Protein AF-A0A0E3NQM2-F1 (afdb_monomer)

Foldseek 3Di:
DQDPVVRGDDQDWDKDWDWDDPPPDIDTPDMDTHGPVPDPDDPVNVVVVVVVVCVVVPDDDPDDDDDD

Solvent-accessible surface area (backbone atoms only — not comparable to full-atom values): 4562 Å² total; per-residue (Å²): 90,78,33,82,90,72,74,39,79,42,92,62,72,44,76,51,73,45,70,49,66,83,90,83,53,80,45,80,77,48,73,46,78,43,46,67,92,80,44,96,62,51,75,64,55,55,48,52,60,49,49,54,54,36,46,77,72,67,56,80,72,96,73,86,88,85,85,132

Structure (mmCIF, N/CA/C/O backbone):
data_AF-A0A0E3NQM2-F1
#
_entry.id   AF-A0A0E3NQM2-F1
#
loop_
_atom_site.group_PDB
_atom_site.id
_atom_site.type_symbol
_atom_site.label_atom_id
_atom_site.label_alt_id
_atom_site.label_comp_id
_atom_site.label_asym_id
_atom_site.label_entity_id
_atom_site.label_seq_id
_atom_site.pdbx_PDB_ins_code
_atom_site.Cartn_x
_atom_site.Cartn_y
_atom_site.Cartn_z
_atom_site.occupancy
_atom_site.B_iso_or_equiv
_atom_site.auth_seq_id
_atom_site.auth_comp_id
_atom_site.auth_asym_id
_atom_site.auth_atom_id
_atom_site.pdbx_PDB_model_num
ATOM 1 N N . MET A 1 1 ? 11.783 -8.885 -12.531 1.00 64.25 1 MET A N 1
ATOM 2 C CA . MET A 1 1 ? 11.415 -9.254 -11.135 1.00 64.25 1 MET A CA 1
ATOM 3 C C . MET A 1 1 ? 11.824 -10.704 -10.833 1.00 64.25 1 MET A C 1
ATOM 5 O O . MET A 1 1 ? 11.589 -11.560 -11.681 1.00 64.25 1 MET A O 1
ATOM 9 N N . TRP A 1 2 ? 12.429 -11.014 -9.676 1.00 63.88 2 TRP A N 1
ATOM 10 C CA . TRP A 1 2 ? 12.632 -12.412 -9.244 1.00 63.88 2 TRP A CA 1
ATOM 11 C C . TRP A 1 2 ? 11.307 -12.983 -8.735 1.00 63.88 2 TRP A C 1
ATOM 13 O O . TRP A 1 2 ? 10.720 -12.446 -7.801 1.00 63.88 2 TRP A O 1
ATOM 23 N N . SER A 1 3 ? 10.814 -14.059 -9.344 1.00 65.38 3 SER A N 1
ATOM 24 C CA . SER A 1 3 ? 9.643 -14.760 -8.823 1.00 65.38 3 SER A CA 1
ATOM 25 C C . SER A 1 3 ? 10.090 -15.864 -7.881 1.00 65.38 3 SER A C 1
ATOM 27 O O . SER A 1 3 ? 10.677 -16.845 -8.330 1.00 65.38 3 SER A O 1
ATOM 29 N N . GLY A 1 4 ? 9.741 -15.751 -6.597 1.00 70.00 4 GLY A N 1
ATOM 30 C CA . GLY A 1 4 ? 9.919 -16.845 -5.636 1.00 70.00 4 GLY A CA 1
ATOM 31 C C . GLY A 1 4 ? 9.140 -18.106 -6.030 1.00 70.00 4 GLY A C 1
ATOM 32 O O . GLY A 1 4 ? 9.624 -19.213 -5.847 1.00 70.00 4 GLY A O 1
ATOM 33 N N . LYS A 1 5 ? 7.977 -17.954 -6.681 1.00 71.62 5 LYS A N 1
ATOM 34 C CA . LYS A 1 5 ? 7.175 -19.085 -7.177 1.00 71.62 5 LYS A CA 1
ATOM 35 C C . LYS A 1 5 ? 7.855 -19.837 -8.323 1.00 71.62 5 LYS A C 1
ATOM 37 O O . LYS A 1 5 ? 7.800 -21.060 -8.373 1.00 71.62 5 LYS A O 1
ATOM 42 N N . HIS A 1 6 ? 8.449 -19.112 -9.270 1.00 72.81 6 HIS A N 1
ATOM 43 C CA . HIS A 1 6 ? 9.089 -19.711 -10.445 1.00 72.81 6 HIS A CA 1
ATOM 44 C C . HIS A 1 6 ? 10.604 -19.905 -10.288 1.00 72.81 6 HIS A C 1
ATOM 46 O O . HIS A 1 6 ? 11.224 -20.425 -11.212 1.00 72.81 6 HIS A O 1
ATOM 52 N N . HIS A 1 7 ?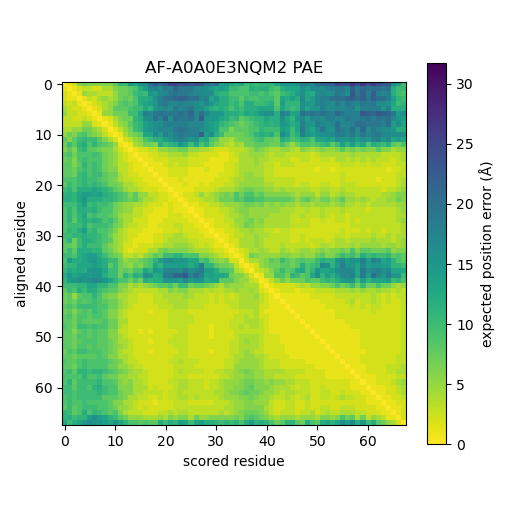 11.189 -19.469 -9.165 1.00 72.25 7 HIS A N 1
ATOM 53 C CA . HIS A 1 7 ? 12.634 -19.419 -8.903 1.00 72.25 7 HIS A CA 1
ATOM 54 C C . HIS A 1 7 ? 13.452 -18.886 -10.089 1.00 72.25 7 HIS A C 1
ATOM 56 O O . HIS A 1 7 ? 14.500 -19.423 -10.445 1.00 72.25 7 HIS A O 1
ATOM 62 N N . ARG A 1 8 ? 12.941 -17.843 -10.749 1.00 70.25 8 ARG A N 1
ATOM 63 C CA . ARG A 1 8 ? 13.609 -17.208 -11.889 1.00 70.25 8 ARG A CA 1
ATOM 64 C C . ARG A 1 8 ? 13.184 -15.762 -12.046 1.00 70.25 8 ARG A C 1
ATOM 66 O O . ARG A 1 8 ? 12.105 -15.366 -11.598 1.00 70.25 8 ARG A O 1
ATOM 73 N N . THR A 1 9 ? 13.990 -15.001 -12.778 1.00 67.62 9 THR A N 1
ATOM 74 C CA . THR A 1 9 ? 13.579 -13.691 -13.275 1.00 67.62 9 THR A CA 1
ATOM 75 C C . THR A 1 9 ? 12.463 -13.863 -14.301 1.00 67.62 9 THR A C 1
ATOM 77 O O . THR A 1 9 ? 12.612 -14.562 -15.307 1.00 67.62 9 THR A O 1
ATOM 80 N N . VAL A 1 10 ? 11.327 -13.233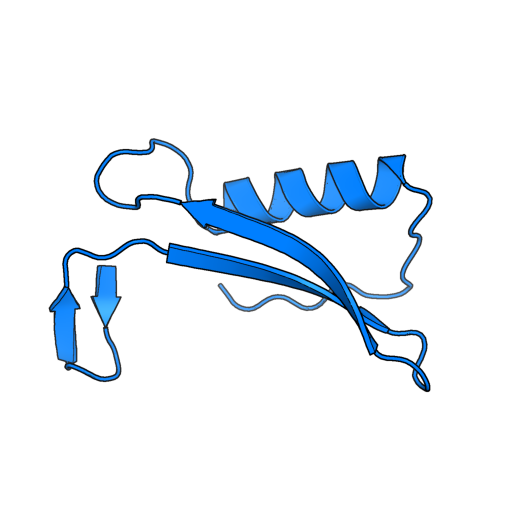 -14.032 1.00 65.94 10 VAL A N 1
ATOM 81 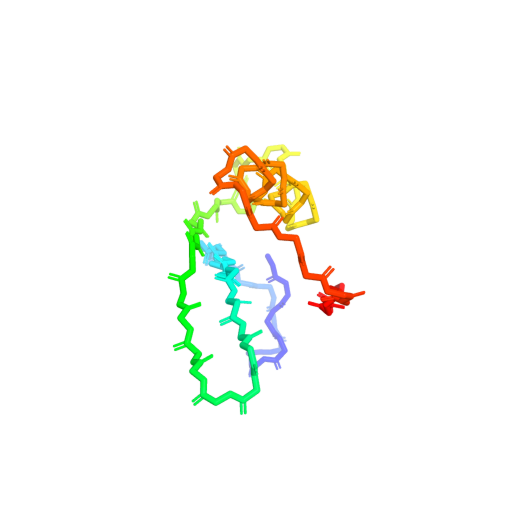C CA . VAL A 1 10 ? 10.200 -13.109 -14.958 1.00 65.94 10 VAL A CA 1
ATOM 82 C C . VAL A 1 10 ? 10.021 -11.643 -15.316 1.00 65.94 10 VAL A C 1
ATOM 84 O O . VAL A 1 10 ? 10.116 -10.764 -14.452 1.00 65.94 10 VAL A O 1
ATOM 87 N N . LYS A 1 11 ? 9.769 -11.415 -16.607 1.00 63.12 11 LYS A N 1
ATOM 88 C CA . LYS A 1 11 ? 9.197 -10.168 -17.105 1.00 63.12 11 LYS A CA 1
ATOM 89 C C . LYS A 1 11 ? 7.711 -10.197 -16.791 1.00 63.12 11 LYS A C 1
ATOM 91 O O . LYS A 1 11 ? 7.031 -11.158 -17.155 1.00 63.12 11 LYS A O 1
ATOM 96 N N . GLY A 1 12 ? 7.231 -9.202 -16.067 1.00 64.69 12 GLY A N 1
ATOM 97 C CA . GLY A 1 12 ? 5.849 -9.164 -15.623 1.00 64.69 12 GLY A CA 1
ATOM 98 C C . GLY A 1 12 ? 5.484 -7.806 -15.053 1.00 64.69 12 GLY A C 1
ATOM 99 O O . GLY A 1 12 ? 6.324 -7.126 -14.469 1.00 64.69 12 GLY A O 1
ATOM 100 N N . MET A 1 13 ? 4.214 -7.449 -15.221 1.00 74.06 13 MET A N 1
ATOM 101 C CA . MET A 1 13 ? 3.615 -6.287 -14.577 1.00 74.06 13 MET A CA 1
ATOM 102 C C . MET A 1 13 ? 3.458 -6.580 -13.081 1.00 74.06 13 MET A C 1
ATOM 104 O O . MET A 1 13 ? 2.923 -7.623 -12.698 1.00 74.06 13 MET A O 1
ATOM 108 N N . GLY A 1 14 ? 3.961 -5.682 -12.242 1.00 79.81 14 GLY A N 1
ATOM 109 C CA . GLY A 1 14 ? 3.722 -5.688 -10.807 1.00 79.81 14 GLY A CA 1
ATOM 110 C C . GLY A 1 14 ? 2.322 -5.169 -10.494 1.00 79.81 14 GLY A C 1
ATOM 111 O O . GLY A 1 14 ? 1.795 -4.315 -11.201 1.00 79.81 14 GLY A O 1
ATOM 112 N N . LEU A 1 15 ? 1.724 -5.688 -9.425 1.00 86.19 15 LEU A N 1
ATOM 113 C CA . LEU A 1 15 ? 0.485 -5.175 -8.849 1.00 86.19 15 LEU A CA 1
ATOM 114 C C . LEU A 1 15 ? 0.743 -4.885 -7.374 1.00 86.19 15 LEU A C 1
ATOM 116 O O . LEU A 1 15 ? 1.166 -5.774 -6.635 1.00 86.19 15 LEU A O 1
ATOM 120 N N . VAL A 1 16 ? 0.460 -3.660 -6.948 1.00 88.44 16 VAL A N 1
ATOM 121 C CA . VAL A 1 16 ? 0.388 -3.285 -5.534 1.00 88.44 16 VAL A CA 1
ATOM 122 C C . VAL A 1 16 ? -1.045 -2.881 -5.216 1.00 88.44 16 VAL A C 1
ATOM 124 O O . VAL A 1 16 ? -1.717 -2.241 -6.020 1.00 88.44 16 VAL A O 1
ATOM 127 N N . THR A 1 17 ? -1.553 -3.314 -4.068 1.00 92.81 17 THR A N 1
ATOM 128 C CA . THR A 1 17 ? -2.904 -2.989 -3.600 1.00 92.81 17 THR A CA 1
ATOM 129 C C . THR A 1 17 ? -2.805 -2.464 -2.179 1.00 92.81 17 THR A C 1
ATOM 131 O O . THR A 1 17 ? -2.186 -3.107 -1.334 1.00 92.81 17 THR A O 1
ATOM 134 N N . LEU A 1 18 ? -3.418 -1.312 -1.922 1.00 94.50 18 LEU A N 1
ATOM 135 C CA . LEU A 1 18 ? -3.557 -0.744 -0.591 1.00 94.50 18 LEU A CA 1
ATOM 136 C C . LEU A 1 18 ? -4.940 -1.097 -0.057 1.00 94.50 18 LEU A C 1
ATOM 138 O O . LEU A 1 18 ? -5.970 -0.810 -0.676 1.00 94.50 18 LEU A O 1
ATOM 142 N N . VAL A 1 19 ? -4.945 -1.739 1.102 1.00 95.38 19 VAL A N 1
ATOM 143 C CA . VAL A 1 19 ? -6.149 -2.209 1.777 1.00 95.38 19 VAL A CA 1
ATOM 144 C C . VAL A 1 19 ? -6.238 -1.516 3.125 1.00 95.38 19 VAL A C 1
ATOM 146 O O . VAL A 1 19 ? -5.259 -1.464 3.865 1.00 95.38 19 VAL A O 1
ATOM 149 N N . TRP A 1 20 ? -7.422 -1.005 3.443 1.00 95.50 20 TRP A N 1
ATOM 150 C CA . TRP A 1 20 ? -7.721 -0.410 4.736 1.00 95.50 20 TRP A CA 1
ATOM 151 C C . TRP A 1 20 ? -8.707 -1.279 5.515 1.00 95.50 20 TRP A C 1
ATOM 153 O O . TRP A 1 20 ? -9.590 -1.922 4.939 1.00 95.50 20 TRP A O 1
ATOM 163 N N . THR A 1 21 ? -8.556 -1.284 6.839 1.00 93.81 21 THR A N 1
ATOM 164 C CA . THR A 1 21 ? -9.458 -1.974 7.758 1.00 93.81 21 THR A CA 1
ATOM 165 C C . THR A 1 21 ? -9.655 -1.188 9.047 1.00 93.81 21 THR A C 1
ATOM 167 O O . THR A 1 21 ? -8.739 -0.521 9.520 1.00 93.81 21 THR A O 1
ATOM 170 N N . ASN A 1 22 ? -10.845 -1.312 9.636 1.00 92.12 22 ASN A N 1
ATOM 171 C CA . ASN A 1 22 ? -11.158 -0.844 10.992 1.00 92.12 22 ASN A CA 1
ATOM 172 C C . ASN A 1 22 ? -11.317 -1.999 11.999 1.00 92.12 22 ASN A C 1
ATOM 174 O O . ASN A 1 22 ? -11.943 -1.832 13.043 1.00 92.12 22 ASN A O 1
ATOM 178 N N . GLY A 1 23 ? -10.842 -3.198 11.652 1.00 90.94 23 GLY A N 1
ATOM 179 C CA . GLY A 1 23 ? -10.984 -4.413 12.461 1.00 90.94 23 GLY A CA 1
ATOM 180 C C . GLY A 1 23 ? -12.273 -5.205 12.216 1.00 90.94 23 GLY A C 1
ATOM 181 O O . GLY A 1 23 ? -12.332 -6.375 12.581 1.00 90.94 23 GLY A O 1
ATOM 182 N N . THR A 1 24 ? -13.279 -4.626 11.551 1.00 93.62 24 THR A N 1
ATOM 183 C CA . THR A 1 24 ? -14.524 -5.336 11.175 1.00 93.62 24 THR A CA 1
ATOM 184 C C . THR A 1 24 ? -14.752 -5.385 9.672 1.00 93.62 24 THR A C 1
ATOM 186 O O . THR A 1 24 ? -15.304 -6.353 9.156 1.00 93.62 24 THR A O 1
ATOM 189 N N . THR A 1 25 ? -14.317 -4.347 8.962 1.00 92.94 25 THR A N 1
ATOM 190 C CA . THR A 1 25 ? -14.504 -4.188 7.523 1.00 92.94 25 THR A CA 1
ATOM 191 C C . THR A 1 25 ? -13.1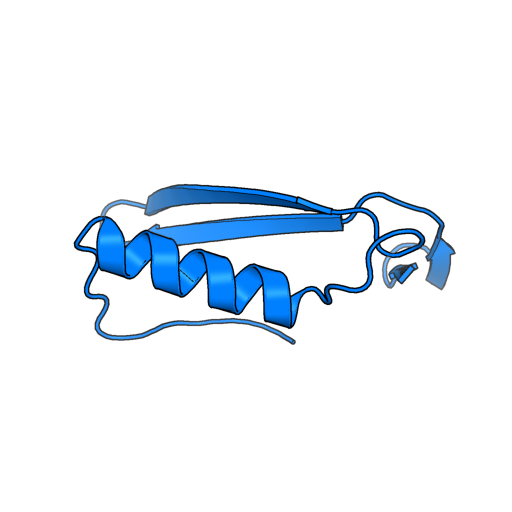51 -4.054 6.859 1.00 92.94 25 THR A C 1
ATOM 193 O O . THR A 1 25 ? -12.301 -3.321 7.351 1.00 92.94 25 THR A O 1
ATOM 196 N N . VAL A 1 26 ? -12.974 -4.734 5.729 1.00 94.62 26 VAL A N 1
ATOM 197 C CA . VAL A 1 26 ? -11.760 -4.678 4.915 1.00 94.62 26 VAL A CA 1
ATOM 198 C C . VAL A 1 26 ? -12.145 -4.188 3.526 1.00 94.62 26 VAL A C 1
ATOM 200 O O . VAL A 1 26 ? -12.996 -4.797 2.879 1.00 94.62 26 VAL A O 1
ATOM 203 N N . ILE A 1 27 ? -11.532 -3.096 3.069 1.00 93.62 27 ILE A N 1
ATOM 204 C CA . ILE A 1 27 ? -11.776 -2.527 1.738 1.00 93.62 27 ILE A CA 1
ATOM 205 C C . ILE A 1 27 ? -10.462 -2.215 1.026 1.00 93.62 27 ILE A C 1
ATOM 207 O O . ILE A 1 27 ? -9.522 -1.688 1.618 1.00 93.62 27 ILE A O 1
ATOM 211 N N . SER A 1 28 ? -10.396 -2.521 -0.268 1.00 94.31 28 SER A N 1
ATOM 212 C CA . SER A 1 28 ? -9.328 -2.033 -1.140 1.00 94.31 28 SER A CA 1
ATOM 213 C C . SER A 1 28 ? -9.561 -0.555 -1.435 1.00 94.31 28 SER A C 1
ATOM 215 O O . SER A 1 28 ? -10.615 -0.201 -1.965 1.00 94.31 28 SER A O 1
ATOM 217 N N . ILE A 1 29 ? -8.590 0.293 -1.111 1.00 94.69 29 ILE A N 1
ATOM 218 C CA . ILE A 1 29 ? -8.715 1.747 -1.274 1.00 94.69 29 ILE A CA 1
ATOM 219 C C . ILE A 1 29 ? -7.902 2.275 -2.455 1.00 94.69 29 ILE A C 1
ATOM 221 O O . ILE A 1 29 ? -8.243 3.320 -3.007 1.00 94.69 29 ILE A O 1
ATOM 225 N N . ASP A 1 30 ? -6.869 1.551 -2.886 1.00 94.31 30 ASP A N 1
ATOM 226 C CA . ASP A 1 30 ? -6.112 1.878 -4.095 1.00 94.31 30 ASP A CA 1
ATOM 227 C C . ASP A 1 30 ? -5.430 0.619 -4.662 1.00 94.31 30 ASP A C 1
ATOM 229 O O . ASP A 1 30 ? -5.116 -0.319 -3.925 1.00 94.31 30 ASP A O 1
ATOM 233 N N . PHE A 1 31 ? -5.196 0.587 -5.971 1.00 92.00 31 PHE A N 1
ATOM 234 C CA . PHE A 1 31 ? -4.386 -0.432 -6.631 1.00 92.00 31 PHE A CA 1
ATOM 235 C C . PHE A 1 31 ? -3.586 0.193 -7.771 1.00 92.00 31 PHE A C 1
ATOM 237 O O . PHE A 1 31 ? -4.061 1.086 -8.471 1.00 92.00 31 PHE A O 1
ATOM 244 N N . ARG A 1 32 ? -2.367 -0.299 -7.986 1.00 89.12 32 ARG A N 1
ATOM 245 C CA . ARG A 1 32 ? -1.513 0.141 -9.089 1.00 89.12 32 ARG A CA 1
ATOM 246 C C . ARG A 1 32 ? -0.908 -1.045 -9.795 1.00 89.12 32 ARG A C 1
ATOM 248 O O . ARG A 1 32 ? -0.322 -1.923 -9.164 1.00 89.12 32 ARG A O 1
ATOM 255 N N . ILE A 1 33 ? -1.044 -1.031 -11.110 1.00 85.69 33 ILE A N 1
ATOM 256 C CA . ILE A 1 33 ? -0.300 -1.905 -12.002 1.00 85.69 33 ILE A CA 1
ATOM 257 C C . ILE A 1 33 ? 0.903 -1.093 -12.464 1.00 85.69 33 ILE A C 1
ATOM 259 O O . ILE A 1 33 ? 0.720 0.027 -12.931 1.00 85.69 33 ILE A O 1
ATOM 263 N N . TYR A 1 34 ? 2.102 -1.636 -12.308 1.00 79.06 34 TYR A N 1
ATOM 264 C CA . TYR A 1 34 ? 3.336 -0.957 -12.688 1.00 79.06 34 TYR A CA 1
ATOM 265 C C . TYR A 1 34 ? 4.251 -1.907 -13.448 1.00 79.06 34 TYR A C 1
ATOM 267 O O . TYR A 1 34 ? 4.284 -3.113 -13.176 1.00 79.06 34 TYR A O 1
ATOM 275 N N . ASN A 1 35 ? 4.989 -1.387 -14.425 1.00 77.06 35 ASN A N 1
ATOM 276 C CA . ASN A 1 35 ? 5.948 -2.190 -15.172 1.00 77.06 35 ASN A CA 1
ATOM 277 C C . ASN A 1 35 ? 7.350 -2.036 -14.580 1.00 77.06 35 ASN A C 1
ATOM 279 O O . ASN A 1 35 ? 7.993 -1.011 -14.758 1.00 77.06 35 ASN A O 1
ATOM 283 N N . ILE A 1 36 ? 7.852 -3.081 -13.921 1.00 67.75 36 ILE A N 1
ATOM 284 C CA . ILE A 1 36 ? 9.180 -3.050 -13.290 1.00 67.75 36 ILE A CA 1
ATOM 285 C C . ILE A 1 36 ? 10.327 -2.877 -14.288 1.00 67.75 36 ILE A C 1
ATOM 287 O O . ILE A 1 36 ? 11.399 -2.426 -13.899 1.00 67.75 36 ILE A O 1
ATOM 291 N N . ASP A 1 37 ? 10.123 -3.289 -15.540 1.00 66.94 37 ASP A N 1
ATOM 292 C CA . ASP A 1 37 ? 11.171 -3.272 -16.560 1.00 66.94 37 ASP A CA 1
ATOM 293 C C . ASP A 1 37 ? 11.202 -1.938 -17.341 1.00 66.94 37 ASP A C 1
ATOM 295 O O . ASP A 1 37 ? 12.155 -1.698 -18.078 1.00 66.94 37 ASP A O 1
ATOM 299 N N . GLU A 1 38 ? 10.174 -1.090 -17.202 1.00 67.25 38 GLU A N 1
ATOM 300 C CA . GLU A 1 38 ? 10.009 0.156 -17.974 1.00 67.25 38 GLU A CA 1
ATOM 301 C C . GLU A 1 38 ? 9.791 1.409 -17.109 1.00 67.25 38 GLU A C 1
ATOM 303 O O . GLU A 1 38 ? 9.936 2.517 -17.621 1.00 67.25 38 GLU A O 1
ATOM 308 N N . GLU A 1 39 ? 9.452 1.271 -15.823 1.00 67.06 39 GLU A N 1
ATOM 309 C CA . GLU A 1 39 ? 9.255 2.405 -14.914 1.00 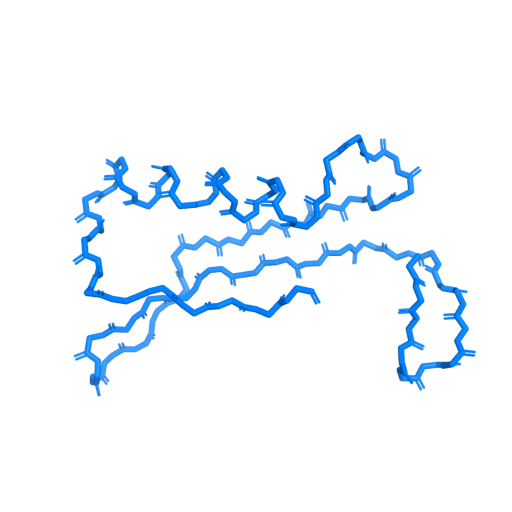67.06 39 GLU A CA 1
ATOM 310 C C . GLU A 1 39 ? 10.442 2.616 -13.969 1.00 67.06 39 GLU A C 1
ATOM 312 O O . GLU A 1 39 ? 10.930 1.684 -13.333 1.00 67.06 39 GLU A O 1
ATOM 317 N N . ASP A 1 40 ? 10.820 3.884 -13.787 1.00 72.88 40 ASP A N 1
ATOM 318 C CA . ASP A 1 40 ? 11.834 4.317 -12.814 1.00 72.88 40 ASP A CA 1
ATOM 319 C C . ASP A 1 40 ? 11.339 4.266 -11.353 1.00 72.88 40 ASP A C 1
ATOM 321 O O . ASP A 1 40 ? 12.104 4.530 -10.426 1.00 72.88 40 ASP A O 1
ATOM 325 N N . LYS A 1 41 ? 10.056 3.947 -11.129 1.00 79.56 41 LYS A N 1
ATOM 326 C CA . LYS A 1 41 ? 9.450 3.862 -9.795 1.00 79.56 41 LYS A CA 1
ATOM 327 C C . LYS A 1 41 ? 9.467 2.434 -9.261 1.00 79.56 41 LYS A C 1
ATOM 329 O O . LYS A 1 41 ? 8.975 1.494 -9.886 1.00 79.56 41 LYS A O 1
ATOM 334 N N . THR A 1 42 ? 9.975 2.277 -8.046 1.00 83.56 42 THR A N 1
ATOM 335 C CA . THR A 1 42 ? 9.967 1.012 -7.311 1.00 83.56 42 THR A CA 1
ATOM 336 C C . THR A 1 42 ? 8.598 0.730 -6.683 1.00 83.56 42 THR A C 1
ATOM 338 O O . THR A 1 42 ? 7.732 1.600 -6.580 1.00 83.56 42 THR A O 1
ATOM 341 N N . LYS A 1 43 ? 8.400 -0.501 -6.187 1.00 82.38 43 LYS A N 1
ATOM 342 C CA . LYS A 1 43 ? 7.217 -0.874 -5.383 1.00 82.38 43 LYS A CA 1
ATOM 343 C C . LYS A 1 43 ? 7.018 0.072 -4.191 1.00 82.38 43 LYS A C 1
ATOM 345 O O . LYS A 1 43 ? 5.885 0.392 -3.850 1.00 82.38 43 LYS A O 1
ATOM 350 N N . ASN A 1 44 ? 8.120 0.508 -3.580 1.00 87.19 44 ASN A N 1
ATOM 351 C CA . ASN A 1 44 ? 8.104 1.374 -2.407 1.00 87.19 44 ASN A CA 1
ATOM 352 C C . ASN A 1 44 ? 7.704 2.804 -2.778 1.00 87.19 44 ASN A C 1
ATOM 354 O O . ASN A 1 44 ? 6.925 3.409 -2.051 1.00 87.19 44 ASN A O 1
ATOM 358 N N . ASP A 1 45 ? 8.154 3.305 -3.931 1.00 89.56 45 ASP A N 1
ATOM 359 C CA . ASP A 1 45 ? 7.730 4.619 -4.437 1.00 89.56 45 ASP A CA 1
ATOM 360 C C . ASP A 1 45 ? 6.228 4.626 -4.730 1.00 89.56 45 ASP A C 1
ATOM 362 O O . ASP A 1 45 ? 5.501 5.529 -4.322 1.00 89.56 45 ASP A O 1
ATOM 366 N N . HIS A 1 46 ? 5.734 3.561 -5.370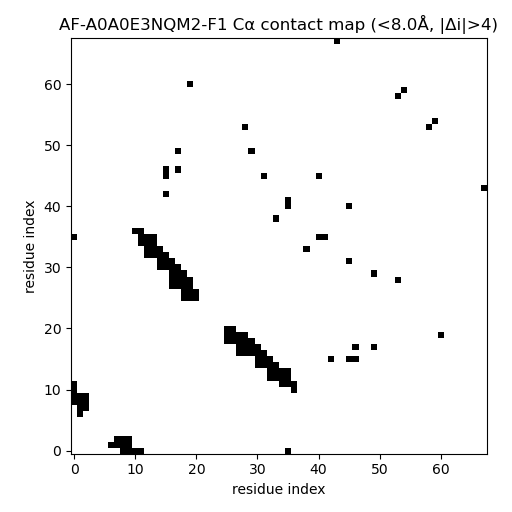 1.00 89.38 46 HIS A N 1
ATOM 367 C CA . HIS A 1 46 ? 4.300 3.389 -5.592 1.00 89.38 46 HIS A CA 1
ATOM 368 C C . HIS A 1 46 ? 3.519 3.307 -4.283 1.00 89.38 46 HIS A C 1
ATOM 370 O O . HIS A 1 46 ? 2.442 3.885 -4.194 1.00 89.38 46 HIS A O 1
ATOM 376 N N . PHE A 1 47 ? 4.051 2.615 -3.276 1.00 90.75 47 PHE A N 1
ATOM 377 C CA . PHE A 1 47 ? 3.427 2.514 -1.962 1.00 90.75 47 PHE A CA 1
ATOM 378 C C . PHE A 1 47 ? 3.340 3.870 -1.248 1.00 90.75 47 PHE A C 1
ATOM 380 O O . PHE A 1 47 ? 2.265 4.214 -0.763 1.00 90.75 47 PHE A O 1
ATOM 387 N N . LEU A 1 48 ? 4.417 4.662 -1.238 1.00 92.50 48 LEU A N 1
ATOM 388 C CA . LEU A 1 48 ? 4.419 6.007 -0.647 1.00 92.50 48 LEU A CA 1
ATOM 389 C C . LEU A 1 48 ? 3.387 6.914 -1.322 1.00 92.50 48 LEU A C 1
ATOM 391 O O . LEU A 1 48 ? 2.512 7.452 -0.651 1.00 92.50 48 LEU A O 1
ATOM 395 N N . ASP A 1 49 ? 3.381 6.960 -2.655 1.00 93.69 49 ASP A N 1
ATOM 396 C CA . ASP A 1 49 ? 2.384 7.733 -3.396 1.00 93.69 49 ASP A CA 1
ATOM 397 C C . ASP A 1 49 ? 0.932 7.261 -3.113 1.00 93.69 49 ASP A C 1
ATOM 399 O O . ASP A 1 49 ? -0.029 7.990 -3.370 1.00 93.69 49 ASP A O 1
ATOM 403 N N . MET A 1 50 ? 0.717 5.988 -2.743 1.00 94.56 50 MET A N 1
ATOM 404 C CA . MET A 1 50 ? -0.613 5.475 -2.371 1.00 94.56 50 MET A CA 1
ATOM 405 C C . MET A 1 50 ? -1.018 5.936 -0.971 1.00 94.56 50 MET A C 1
ATOM 407 O O . MET A 1 50 ? -2.208 6.159 -0.746 1.00 94.56 50 MET A O 1
ATOM 411 N N . LEU A 1 51 ? -0.060 6.098 -0.054 1.00 94.94 51 LEU A N 1
ATOM 412 C CA . LEU A 1 51 ? -0.313 6.662 1.271 1.00 94.94 51 LEU A CA 1
ATOM 413 C C . LEU A 1 51 ? -0.680 8.142 1.181 1.00 94.94 51 LEU A C 1
ATOM 415 O O . LEU A 1 51 ? -1.689 8.521 1.768 1.00 94.94 51 LEU A O 1
ATOM 419 N N . ASP A 1 52 ? 0.034 8.926 0.370 1.00 95.69 52 ASP A N 1
ATOM 420 C CA . ASP A 1 52 ? -0.287 10.346 0.153 1.00 95.69 52 ASP A CA 1
ATOM 421 C C . ASP A 1 52 ? -1.732 10.507 -0.347 1.00 95.69 52 ASP A C 1
ATOM 423 O O . ASP A 1 52 ? -2.532 11.260 0.205 1.00 95.69 52 ASP A O 1
ATOM 427 N N . LYS A 1 53 ? -2.132 9.695 -1.336 1.00 95.62 53 LYS A N 1
ATOM 428 C CA . 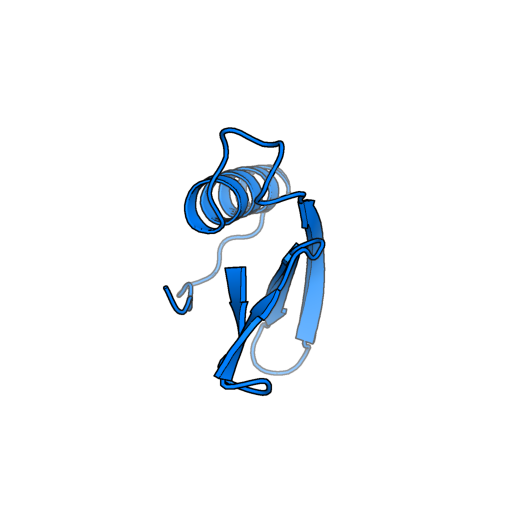LYS A 1 53 ? -3.519 9.676 -1.834 1.00 95.62 53 LYS A CA 1
ATOM 429 C C . LYS A 1 53 ? -4.532 9.216 -0.789 1.00 95.62 53 LYS A C 1
ATOM 431 O O . LYS A 1 53 ? -5.693 9.620 -0.851 1.00 95.62 53 LYS A O 1
ATOM 436 N N . ALA A 1 54 ? -4.155 8.312 0.111 1.00 95.12 54 ALA A N 1
ATOM 437 C CA . ALA A 1 54 ? -5.035 7.872 1.186 1.00 95.12 54 ALA A CA 1
ATOM 438 C C . ALA A 1 54 ? -5.238 9.000 2.211 1.00 95.12 54 ALA A C 1
ATOM 440 O O . ALA A 1 54 ? -6.376 9.252 2.610 1.00 95.12 54 ALA A O 1
ATOM 441 N N . GLU A 1 55 ? -4.178 9.722 2.567 1.00 95.62 55 GLU A N 1
ATOM 442 C CA . GLU A 1 55 ? -4.246 10.897 3.439 1.00 95.62 55 GLU A CA 1
ATOM 443 C C . GLU A 1 55 ? -5.106 12.008 2.817 1.00 95.62 55 GLU A C 1
ATOM 445 O O . GLU A 1 55 ? -6.031 12.500 3.463 1.00 95.62 55 GLU A O 1
ATOM 450 N N . GLU A 1 56 ? -4.909 12.319 1.529 1.00 96.81 56 GLU A N 1
ATOM 451 C CA . GL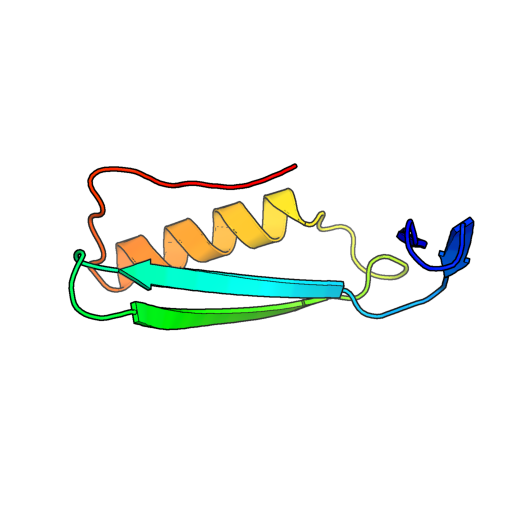U A 1 56 ? -5.746 13.274 0.780 1.00 96.81 56 GLU A CA 1
ATOM 452 C C . GLU A 1 56 ? -7.239 12.898 0.793 1.00 96.81 56 GLU A C 1
ATOM 454 O O . GLU A 1 56 ? -8.115 13.764 0.776 1.00 96.81 56 GLU A O 1
ATOM 459 N N . ARG A 1 57 ? -7.547 11.595 0.837 1.00 95.12 57 ARG A N 1
ATOM 460 C CA . ARG A 1 57 ? -8.918 11.062 0.931 1.00 95.12 57 ARG A CA 1
ATOM 461 C C . ARG A 1 57 ? -9.452 11.006 2.367 1.00 95.12 57 ARG A C 1
ATOM 463 O O . ARG A 1 57 ? -10.594 10.590 2.562 1.00 95.12 57 ARG A O 1
ATOM 470 N N . GLY A 1 58 ? -8.661 11.417 3.356 1.00 95.62 58 GLY A N 1
ATOM 471 C CA . GLY A 1 58 ? -9.043 11.483 4.766 1.00 95.62 58 GLY A CA 1
ATOM 472 C C . GLY A 1 58 ? -8.841 10.186 5.551 1.00 95.62 58 GLY A C 1
ATOM 473 O O . GLY A 1 58 ? -9.401 10.047 6.640 1.00 95.62 58 GLY A O 1
ATOM 474 N N . PHE A 1 59 ? -8.071 9.223 5.035 1.00 93.88 59 PHE A N 1
ATOM 475 C CA . PHE A 1 59 ? -7.697 8.044 5.817 1.00 93.88 59 PHE A CA 1
ATOM 476 C C . PHE A 1 59 ? -6.646 8.419 6.866 1.00 93.88 59 PHE A C 1
ATOM 478 O O . PHE A 1 59 ? -5.604 8.971 6.537 1.00 93.88 59 PHE A O 1
ATOM 485 N N . ASN A 1 60 ? -6.905 8.060 8.124 1.00 93.00 60 ASN A N 1
ATOM 486 C CA . ASN A 1 60 ? -5.987 8.268 9.245 1.00 93.00 60 ASN A CA 1
ATOM 487 C C . ASN A 1 60 ? -5.859 6.971 10.070 1.00 93.00 60 ASN A C 1
ATOM 489 O O . ASN A 1 60 ? -6.511 6.838 11.111 1.00 93.00 60 ASN A O 1
ATOM 493 N N . PRO A 1 61 ? -5.142 5.951 9.562 1.00 92.06 61 PRO A N 1
ATOM 494 C CA . PRO A 1 61 ? -4.983 4.684 10.263 1.00 92.06 61 PRO A CA 1
ATOM 495 C C . PRO A 1 61 ? -4.021 4.827 11.451 1.00 92.06 61 PRO A C 1
ATOM 497 O O . PRO A 1 61 ? -3.043 5.562 11.382 1.00 92.06 61 PRO A O 1
ATOM 500 N N . GLU A 1 62 ? -4.253 4.065 12.521 1.00 93.06 62 GLU A N 1
ATOM 501 C CA . GLU A 1 62 ? -3.333 4.028 13.670 1.00 93.06 62 GLU A CA 1
ATOM 502 C C . GLU A 1 62 ? -1.993 3.364 13.309 1.00 93.06 62 GLU A C 1
ATOM 504 O O . GLU A 1 62 ? -0.941 3.738 13.823 1.00 93.06 62 GLU A O 1
ATOM 509 N N . PHE A 1 63 ? -2.027 2.401 12.381 1.00 93.31 63 PHE A N 1
ATOM 510 C CA . PHE A 1 63 ? -0.856 1.665 11.920 1.00 93.31 63 PHE A CA 1
ATOM 511 C C . PHE A 1 63 ? -0.920 1.404 10.418 1.00 93.31 63 PHE A C 1
ATOM 513 O O . PHE A 1 63 ? -1.989 1.171 9.852 1.00 93.31 63 PHE A O 1
ATOM 520 N N . VAL A 1 64 ? 0.253 1.363 9.792 1.00 93.31 64 VAL A N 1
ATOM 521 C CA . VAL A 1 64 ? 0.435 0.954 8.400 1.00 93.31 64 VAL A CA 1
ATOM 522 C C . VAL A 1 64 ? 1.365 -0.256 8.378 1.00 93.31 64 VAL A C 1
ATOM 524 O O . VAL A 1 64 ? 2.441 -0.223 8.971 1.00 93.31 64 VAL A O 1
ATOM 527 N N . LEU A 1 65 ? 0.943 -1.333 7.710 1.00 91.56 65 LEU A N 1
ATOM 528 C CA . LEU A 1 65 ? 1.736 -2.549 7.535 1.00 91.56 65 LEU A CA 1
ATOM 529 C C . LEU A 1 65 ? 2.106 -2.713 6.063 1.00 91.56 65 LEU A C 1
ATOM 531 O O . LEU A 1 65 ? 1.255 -2.588 5.183 1.00 91.56 65 LEU A O 1
ATOM 535 N N . PHE A 1 66 ? 3.371 -3.030 5.811 1.00 89.25 66 PHE A N 1
ATOM 536 C CA . PHE A 1 66 ? 3.907 -3.240 4.473 1.00 89.25 66 PHE A CA 1
ATOM 537 C C . PHE A 1 66 ? 5.102 -4.194 4.528 1.00 89.25 66 PHE A C 1
ATOM 539 O O . PHE A 1 66 ? 5.869 -4.168 5.489 1.00 89.25 66 PHE A O 1
ATOM 546 N N . ASP A 1 67 ? 5.257 -5.018 3.493 1.00 83.06 67 ASP A N 1
ATOM 547 C CA . ASP A 1 67 ? 6.385 -5.937 3.327 1.00 83.06 67 ASP A CA 1
ATOM 548 C C . ASP A 1 67 ? 7.243 -5.496 2.130 1.00 83.06 67 ASP A C 1
ATOM 550 O O . ASP A 1 67 ? 6.711 -5.224 1.044 1.00 83.06 67 ASP A O 1
ATOM 554 N N . THR A 1 68 ? 8.560 -5.384 2.339 1.00 70.00 68 THR A N 1
ATOM 555 C CA . THR A 1 68 ? 9.517 -4.798 1.374 1.00 70.00 68 THR A CA 1
ATOM 556 C C . THR A 1 68 ? 9.941 -5.793 0.304 1.00 70.00 68 THR A C 1
ATOM 558 O O . THR A 1 68 ? 10.353 -6.914 0.646 1.00 70.00 68 THR A O 1
#

Secondary structure (DSSP, 8-state):
-EETTTTEE--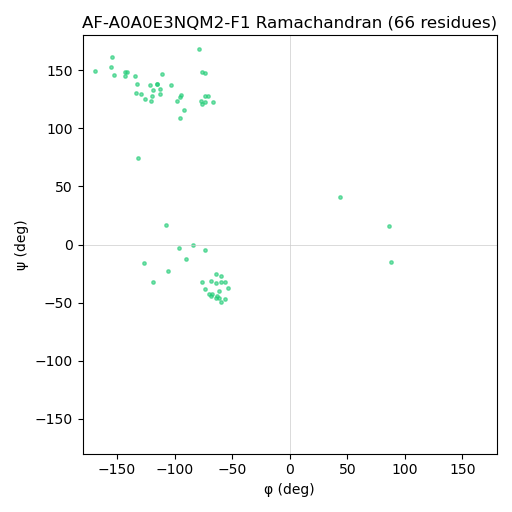-EEEEEEEEE-SS-EEEEEEEEEETTT-S--HHHHHHHHHHHHHHTT---S------

Radius of gyration: 13.95 Å; Cα contacts (8 Å, |Δi|>4): 67; chains: 1; bounding box: 28×33×32 Å

pLDDT: mean 84.68, std 11.18, range [63.12, 96.81]

Sequence (68 aa):
MWSGKHHRTVKGMGLVTLVWTNGTTVISIDFRIYNIDEEDKTKNDHFLDMLDKAEERGFNPEFVLFDT

Mean predicted aligned error: 6.28 Å